Protein AF-A0A7J6UEJ3-F1 (afdb_monomer_lite)

pLDDT: mean 78.88, std 12.16, range [46.59, 93.0]

InterPro domains:
  IPR011701 Major facilitator superfamily [PF07690] (31-144)
  IPR020846 Major facilitator superfamily domain [PS50850] (22-145)
  IPR036259 MFS transporter superfamily [G3DSA:1.20.1250.20] (16-145)
  IPR036259 MFS transporter superfamily [SSF103473] (14-144)

Secondary structure (DSSP, 8-state):
-HHHHHHHHTT----HHHHHHHHHHHHHHHHHHHHHHHHHHHHHHHHHHHHHHHH---HHHHHHHHHHHHHHHHHHHHHHHHHHHHS-HHHHHHHHHHHHHHHHHHHHHHHHHTGGGT-GGGHHHHHHHHHHHHHTHHHHHHHH-

Sequence (145 aa):
MAQQESKAVRNVAVPRHSKRYYQVSAFLWTFLTYVCLHAVRKAFSNATPNMKEYYGYSTTFFGIMNTLFMLFYAIGMFFTGPLGDIYHPGRVFFVMTALCSVTQFVFGGMVTSVTQGGWYYFYYPLWVVNAIFQSGCWPAGILIV

Foldseek 3Di:
DVVVVVVVVVPPPPPPVVVVVVLVVLLVVLVVLVVVLVVLVVVVVVCVVVCCVPQVDDPVVVVLLVVLLVVLLVVLLVVLQCVLVVDPLVVLLVVLSVQLVVLSVVVVVCVVPVSVVVPPVVSRVSSSSSSSSSSNNVNSSVVRD

Organism: Perkinsus olseni (NCBI:txid32597)

Radius of gyration: 21.24 Å; chains: 1; bounding box: 62×25×61 Å

Structure (mmCIF, N/CA/C/O backbone):
data_AF-A0A7J6UEJ3-F1
#
_entry.id   AF-A0A7J6UEJ3-F1
#
loop_
_atom_site.group_PDB
_atom_site.id
_atom_site.type_symbol
_atom_site.label_atom_id
_atom_site.label_alt_id
_atom_site.label_comp_id
_atom_site.label_asym_id
_atom_site.label_entity_id
_atom_site.label_seq_id
_atom_site.pdbx_PDB_ins_code
_atom_site.Cartn_x
_atom_site.Cartn_y
_atom_site.Cartn_z
_atom_site.occupancy
_atom_site.B_iso_or_eq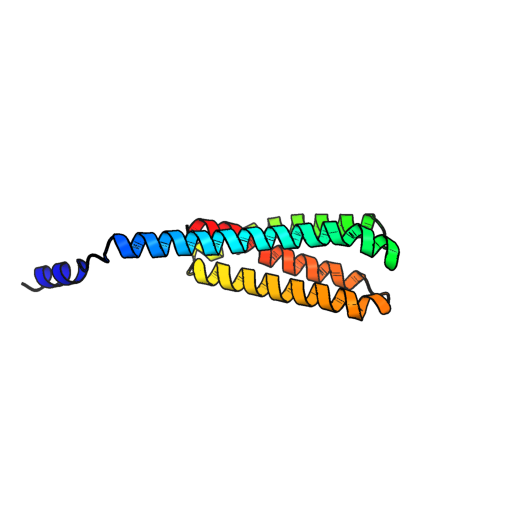uiv
_atom_site.auth_seq_id
_atom_site.auth_comp_id
_atom_site.auth_asym_id
_atom_site.auth_atom_id
_atom_site.pdbx_PDB_model_num
ATOM 1 N N . MET A 1 1 ? -42.564 -3.297 37.203 1.00 51.25 1 MET A N 1
ATOM 2 C CA . MET A 1 1 ? -42.005 -4.669 37.212 1.00 51.25 1 MET A CA 1
ATOM 3 C C . MET A 1 1 ? -41.210 -4.998 35.942 1.00 51.25 1 MET A C 1
ATOM 5 O O . MET A 1 1 ? -40.119 -5.523 36.080 1.00 51.25 1 MET A O 1
ATOM 9 N N . ALA A 1 2 ? -41.622 -4.581 34.735 1.00 54.25 2 ALA A N 1
ATOM 10 C CA . ALA A 1 2 ? -40.879 -4.856 33.486 1.00 54.25 2 ALA A CA 1
ATOM 11 C C . ALA A 1 2 ? -39.509 -4.137 33.313 1.00 54.25 2 ALA A C 1
ATOM 13 O O . ALA A 1 2 ? -38.660 -4.582 32.545 1.00 54.25 2 ALA A O 1
ATOM 14 N N . GLN A 1 3 ? -39.247 -3.034 34.029 1.00 47.34 3 GLN A N 1
ATOM 15 C CA . GLN A 1 3 ? -37.973 -2.291 33.930 1.00 47.34 3 GLN A CA 1
ATOM 16 C C . GLN A 1 3 ? -36.811 -2.901 34.737 1.00 47.34 3 GLN A C 1
ATOM 18 O O . GLN A 1 3 ? -35.655 -2.549 34.494 1.00 47.34 3 GLN A O 1
ATOM 23 N N . GLN A 1 4 ? -37.089 -3.802 35.685 1.00 49.91 4 GLN A N 1
ATOM 24 C CA . GLN A 1 4 ? -36.045 -4.485 36.462 1.00 49.91 4 GLN A CA 1
ATOM 25 C C . GLN A 1 4 ? -35.468 -5.689 35.709 1.00 49.91 4 GLN A C 1
ATOM 27 O O . GLN A 1 4 ? -34.256 -5.897 35.745 1.00 49.91 4 GLN A O 1
ATOM 32 N N . GLU A 1 5 ? -36.286 -6.409 34.940 1.00 50.44 5 GLU A N 1
ATOM 33 C CA . GLU A 1 5 ? -35.833 -7.573 34.165 1.00 50.44 5 GLU A CA 1
ATOM 34 C C . GLU A 1 5 ? -34.950 -7.184 32.967 1.00 50.44 5 GLU A C 1
ATOM 36 O O . GLU A 1 5 ? -33.958 -7.853 32.682 1.00 50.44 5 GLU A O 1
ATOM 41 N N . SER A 1 6 ? -35.202 -6.030 32.335 1.00 48.69 6 SER A N 1
ATOM 42 C CA . SER A 1 6 ? -34.359 -5.517 31.239 1.00 48.69 6 SER A CA 1
ATOM 43 C C . SER A 1 6 ? -32.925 -5.174 31.685 1.00 48.69 6 SER A C 1
ATOM 45 O O . SER A 1 6 ? -31.970 -5.336 30.922 1.00 48.69 6 SER A O 1
ATOM 47 N N . LYS A 1 7 ? -32.734 -4.758 32.947 1.00 46.59 7 LYS A N 1
ATOM 48 C CA . LYS A 1 7 ? -31.396 -4.498 33.512 1.00 46.59 7 LYS A CA 1
ATOM 49 C C . LYS A 1 7 ? -30.662 -5.780 33.915 1.00 46.59 7 LYS A C 1
ATOM 51 O O . LYS A 1 7 ? -29.434 -5.786 33.897 1.00 46.59 7 LYS A O 1
ATOM 56 N N . ALA A 1 8 ? -31.383 -6.854 34.237 1.00 50.06 8 ALA A N 1
ATOM 57 C CA . ALA A 1 8 ? -30.784 -8.134 34.614 1.00 50.06 8 ALA A CA 1
ATOM 58 C C . ALA A 1 8 ? -30.131 -8.841 33.412 1.00 50.06 8 ALA A C 1
ATOM 60 O O . ALA A 1 8 ? -29.027 -9.366 33.532 1.00 50.06 8 ALA A O 1
ATOM 61 N N . VAL A 1 9 ? -30.738 -8.757 32.223 1.00 53.28 9 VAL A N 1
ATOM 62 C CA . VAL A 1 9 ? -30.187 -9.349 30.985 1.00 53.28 9 VAL A CA 1
ATOM 63 C C . VAL A 1 9 ? -28.966 -8.575 30.458 1.00 53.28 9 VAL A C 1
ATOM 65 O O . VAL A 1 9 ? -28.102 -9.133 29.786 1.00 53.28 9 VAL A O 1
ATOM 68 N N . ARG A 1 10 ? -28.829 -7.289 30.813 1.00 52.62 10 ARG A N 1
ATOM 69 C CA . ARG A 1 10 ? -27.718 -6.420 30.376 1.00 52.62 10 ARG A CA 1
ATOM 70 C C . ARG A 1 10 ? -26.408 -6.627 31.147 1.00 52.62 10 ARG A C 1
ATOM 72 O O . ARG A 1 10 ? -25.402 -6.016 30.800 1.00 52.62 10 ARG A O 1
ATOM 79 N N . ASN A 1 11 ? -26.414 -7.469 32.178 1.00 49.81 11 ASN A N 1
ATOM 80 C CA . ASN A 1 11 ? -25.264 -7.741 33.040 1.00 49.81 11 ASN A CA 1
ATOM 81 C C . ASN A 1 11 ? -24.744 -9.174 32.885 1.00 49.81 11 ASN A C 1
ATOM 83 O O . ASN A 1 11 ? -24.238 -9.762 33.840 1.00 49.81 11 ASN A O 1
ATOM 87 N N . VAL A 1 12 ? -24.794 -9.738 31.674 1.00 59.91 12 VAL A N 1
ATOM 88 C CA . VAL A 1 12 ? -23.897 -10.854 31.350 1.00 59.91 12 VAL A CA 1
ATOM 89 C C . VAL A 1 12 ? -22.486 -10.271 31.275 1.00 59.91 12 VAL A C 1
ATOM 91 O O . VAL A 1 12 ? -22.015 -9.826 30.228 1.00 59.91 12 VAL A O 1
ATOM 94 N N . ALA A 1 13 ? -21.834 -10.177 32.432 1.00 57.62 13 ALA A N 1
ATOM 95 C CA . ALA A 1 13 ? -20.451 -9.763 32.551 1.00 57.62 13 ALA A CA 1
ATOM 96 C C . ALA A 1 13 ? -19.590 -10.769 31.780 1.00 57.62 13 ALA A C 1
ATOM 98 O O . ALA A 1 13 ? -19.232 -11.824 32.296 1.00 57.62 13 ALA A O 1
ATOM 99 N N . VAL A 1 14 ? -19.282 -10.455 30.518 1.00 58.25 14 VAL A N 1
ATOM 100 C CA . VAL A 1 14 ? -18.345 -11.241 29.710 1.00 58.25 14 VAL A CA 1
ATOM 101 C C . VAL A 1 14 ? -17.046 -11.349 30.518 1.00 58.25 14 VAL A C 1
ATOM 103 O O . VAL A 1 14 ? -16.479 -10.300 30.858 1.00 58.25 14 VAL A O 1
ATOM 106 N N . PRO A 1 15 ? -16.590 -12.566 30.871 1.00 51.12 15 PRO A N 1
ATOM 107 C CA . PRO A 1 15 ? -15.518 -12.757 31.836 1.00 51.12 15 PRO A CA 1
ATOM 108 C C . PRO A 1 15 ? -14.282 -11.951 31.431 1.00 51.12 15 PRO A C 1
ATOM 110 O O . PRO A 1 15 ? -13.785 -12.053 30.309 1.00 51.12 15 PRO A O 1
ATOM 113 N N . ARG A 1 16 ? -13.778 -11.126 32.354 1.00 54.16 16 ARG A N 1
ATOM 114 C CA . ARG A 1 16 ? -12.667 -10.181 32.132 1.00 54.16 16 ARG A CA 1
ATOM 115 C C . ARG A 1 16 ? -11.398 -10.857 31.580 1.00 54.16 16 ARG A C 1
ATOM 117 O O . ARG A 1 16 ? -10.644 -10.222 30.850 1.00 54.16 16 ARG A O 1
ATOM 124 N N . HIS A 1 17 ? -11.199 -12.147 31.868 1.00 49.53 17 HIS A N 1
ATOM 125 C CA . HIS A 1 17 ? -10.093 -12.958 31.343 1.00 49.53 17 HIS A CA 1
ATOM 126 C C . HIS A 1 17 ? -10.226 -13.295 29.845 1.00 49.53 17 HIS A C 1
ATOM 128 O O . HIS A 1 17 ? -9.228 -13.294 29.129 1.00 49.53 17 HIS A O 1
ATOM 134 N N . SER A 1 18 ? -11.453 -13.513 29.360 1.00 60.47 18 SER A N 1
ATOM 135 C CA . SER A 1 18 ? -11.753 -13.734 27.937 1.00 60.47 18 SER A CA 1
ATOM 136 C C . SER A 1 18 ? -11.467 -12.467 27.123 1.00 60.47 18 SER A C 1
ATOM 138 O O . SER A 1 18 ? -10.801 -12.527 26.092 1.00 60.47 18 SER A O 1
ATOM 140 N N . LYS A 1 19 ? -11.830 -11.288 27.650 1.00 71.06 19 LYS A N 1
ATOM 141 C CA . LYS A 1 19 ? -11.577 -9.999 26.981 1.00 71.06 19 LYS A CA 1
ATOM 142 C C . LYS A 1 19 ? -10.091 -9.733 26.713 1.00 71.06 19 LYS A C 1
ATOM 144 O O . LYS A 1 19 ? -9.764 -9.250 25.636 1.00 71.06 19 LYS A O 1
ATOM 149 N N . ARG A 1 20 ? -9.192 -10.089 27.643 1.00 77.38 20 ARG A N 1
ATOM 150 C CA . ARG A 1 20 ? -7.738 -9.898 27.466 1.00 77.38 20 ARG A CA 1
ATOM 151 C C . ARG A 1 20 ? -7.172 -10.777 26.350 1.00 77.38 20 ARG A C 1
ATOM 153 O O . ARG A 1 20 ? -6.344 -10.304 25.582 1.00 77.38 20 ARG A O 1
ATOM 160 N N . TYR A 1 21 ? -7.631 -12.025 26.240 1.00 80.94 21 TYR A N 1
ATOM 161 C CA . TYR A 1 21 ? -7.235 -12.916 25.146 1.00 80.94 21 TYR A CA 1
ATOM 162 C C . TYR A 1 21 ? -7.655 -12.347 23.786 1.00 80.94 21 TYR A C 1
ATOM 164 O O . TYR A 1 21 ? -6.828 -12.254 22.884 1.00 80.94 21 TYR A O 1
ATOM 172 N N . TYR A 1 22 ? -8.906 -11.889 23.660 1.00 81.69 22 TYR A N 1
ATOM 173 C CA . TYR A 1 22 ? -9.398 -11.281 22.420 1.00 81.69 22 TYR A CA 1
ATOM 174 C C . TYR A 1 22 ? -8.676 -9.973 22.072 1.00 81.69 22 TYR A C 1
ATOM 176 O O . TYR A 1 22 ? -8.340 -9.773 20.912 1.00 81.69 22 TYR A O 1
ATOM 184 N N . GLN A 1 23 ? -8.375 -9.117 23.053 1.00 82.31 23 GLN A N 1
ATOM 185 C CA . GLN A 1 23 ? -7.610 -7.880 22.839 1.00 82.31 23 GLN A CA 1
ATOM 186 C C . GLN A 1 23 ? -6.175 -8.156 22.377 1.00 82.31 23 GLN A C 1
ATOM 188 O O . GLN A 1 23 ? -5.713 -7.565 21.406 1.00 82.31 23 GLN A O 1
ATOM 193 N N . VAL A 1 24 ? -5.477 -9.092 23.030 1.00 85.69 24 VAL A N 1
ATOM 194 C CA . VAL A 1 24 ? -4.113 -9.482 22.638 1.00 85.69 24 VAL A CA 1
ATOM 195 C C . VAL A 1 24 ? -4.117 -10.156 21.268 1.00 85.69 24 VAL A C 1
ATOM 197 O O . VAL A 1 24 ? -3.261 -9.860 20.443 1.00 85.69 24 VAL A O 1
ATOM 200 N N . SER A 1 25 ? -5.089 -11.026 20.992 1.00 84.25 25 SER A N 1
ATOM 201 C CA . SER A 1 25 ? -5.221 -11.661 19.681 1.00 84.25 25 SER A CA 1
ATOM 202 C C . SER A 1 25 ? -5.507 -10.635 18.581 1.00 84.25 25 SER A C 1
ATOM 204 O O . SER A 1 25 ? -4.838 -10.671 17.552 1.00 84.25 25 SER A O 1
ATOM 206 N N . ALA A 1 26 ? -6.431 -9.693 18.800 1.00 83.56 26 ALA A N 1
ATOM 207 C CA . ALA A 1 26 ? -6.732 -8.623 17.850 1.00 83.56 26 ALA A CA 1
ATOM 208 C C . ALA A 1 26 ? -5.498 -7.754 17.571 1.00 83.56 26 ALA A C 1
ATOM 210 O O . ALA A 1 26 ? -5.184 -7.513 16.408 1.00 83.56 26 ALA A O 1
ATOM 211 N N . PHE A 1 27 ? -4.753 -7.377 18.615 1.00 86.81 27 PHE A N 1
ATOM 212 C CA . PHE A 1 27 ? -3.490 -6.653 18.481 1.00 86.81 27 PHE A CA 1
ATOM 213 C C . PHE A 1 27 ? -2.450 -7.433 17.669 1.00 86.81 27 PHE A C 1
ATOM 215 O O . PHE A 1 27 ? -1.840 -6.882 16.760 1.00 86.81 27 PHE A O 1
ATOM 222 N N . LEU A 1 28 ? -2.245 -8.721 17.964 1.00 89.06 28 LEU A N 1
ATOM 223 C CA . LEU A 1 28 ? -1.283 -9.546 17.230 1.00 89.06 28 LEU A CA 1
ATOM 224 C C . LEU A 1 28 ? -1.660 -9.672 15.750 1.00 89.06 28 LEU A C 1
ATOM 226 O O . LEU A 1 28 ? -0.785 -9.575 14.892 1.00 89.06 28 LEU A O 1
ATOM 230 N N . TRP A 1 29 ? -2.949 -9.843 15.444 1.00 84.44 29 TRP A N 1
ATOM 231 C CA . TRP A 1 29 ? -3.434 -9.937 14.068 1.00 84.44 29 TRP A CA 1
ATOM 232 C C . TRP A 1 29 ? -3.274 -8.630 13.290 1.00 84.44 29 TRP A C 1
ATOM 234 O O . TRP A 1 29 ? -2.795 -8.658 12.151 1.00 84.44 29 TRP A O 1
ATOM 244 N N . THR A 1 30 ? -3.631 -7.486 13.880 1.00 87.38 30 THR A N 1
ATOM 245 C CA . THR A 1 30 ? -3.461 -6.180 13.225 1.00 87.38 30 THR A CA 1
ATOM 246 C C . THR A 1 30 ? -1.984 -5.821 13.083 1.00 87.38 30 THR A C 1
ATOM 248 O O . THR A 1 30 ? -1.566 -5.398 12.005 1.00 87.38 30 THR A O 1
ATOM 251 N N . PHE A 1 31 ? -1.170 -6.073 14.113 1.00 88.06 31 PHE A N 1
ATOM 252 C CA . PHE A 1 31 ? 0.272 -5.833 14.096 1.00 88.06 31 PHE A CA 1
ATOM 253 C C . PHE A 1 31 ? 0.985 -6.670 13.033 1.00 88.06 31 PHE A C 1
ATOM 255 O O . PHE A 1 31 ? 1.709 -6.120 12.204 1.00 88.06 31 PHE A O 1
ATOM 262 N N . LEU A 1 32 ? 0.758 -7.988 13.010 1.00 89.81 32 LEU A N 1
ATOM 263 C CA . LEU A 1 32 ? 1.396 -8.883 12.044 1.00 89.81 32 LEU A CA 1
ATOM 264 C C . LEU A 1 32 ? 1.029 -8.496 10.608 1.00 89.81 32 LEU A C 1
ATOM 266 O O . LEU A 1 32 ? 1.904 -8.386 9.751 1.00 89.81 32 LEU A O 1
ATOM 270 N N . THR A 1 33 ? -0.250 -8.213 10.358 1.00 86.81 33 THR A N 1
ATOM 271 C CA . THR A 1 33 ? -0.719 -7.762 9.042 1.00 86.81 33 THR A CA 1
ATOM 272 C C . THR A 1 33 ? -0.055 -6.446 8.631 1.00 86.81 33 THR A C 1
ATOM 274 O O . THR A 1 33 ? 0.380 -6.297 7.488 1.00 86.81 33 THR A O 1
ATOM 277 N N . TYR A 1 34 ? 0.085 -5.503 9.565 1.00 85.56 34 TYR A N 1
ATOM 278 C CA . TYR A 1 34 ? 0.754 -4.231 9.311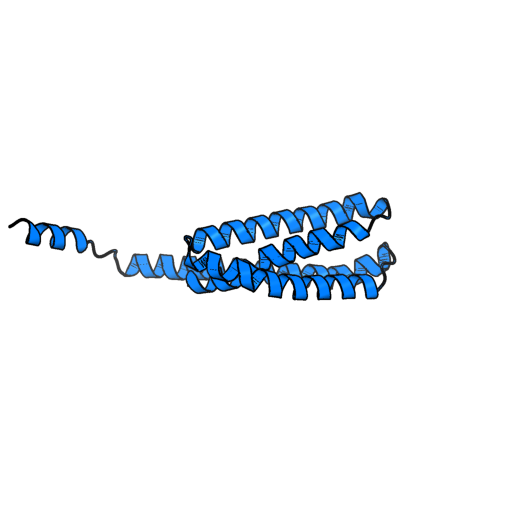 1.00 85.56 34 TYR A CA 1
ATOM 279 C C . TYR A 1 34 ? 2.243 -4.414 8.980 1.00 85.56 34 TYR A C 1
ATOM 281 O O . TYR A 1 34 ? 2.744 -3.810 8.030 1.00 85.56 34 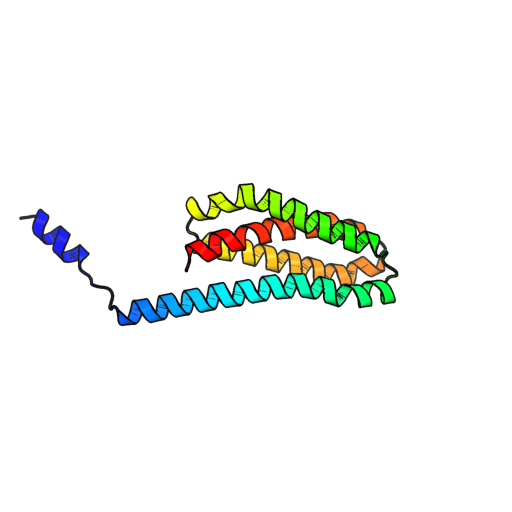TYR A O 1
ATOM 289 N N . VAL A 1 35 ? 2.946 -5.299 9.695 1.00 88.50 35 VAL A N 1
ATOM 290 C CA . VAL A 1 35 ? 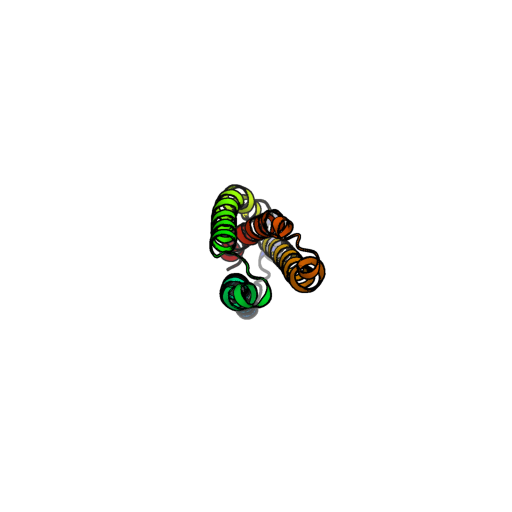4.337 -5.669 9.382 1.00 88.50 35 VAL A CA 1
ATOM 291 C C . VAL A 1 35 ? 4.439 -6.265 7.976 1.00 88.50 35 VAL A C 1
ATOM 293 O O . VAL A 1 35 ? 5.312 -5.859 7.209 1.00 88.50 35 VAL A O 1
ATOM 296 N N . CYS A 1 36 ? 3.529 -7.165 7.597 1.00 86.44 36 CYS A N 1
ATOM 297 C CA . CYS A 1 36 ? 3.498 -7.745 6.254 1.00 86.44 36 CYS A CA 1
ATOM 298 C C . CYS A 1 36 ? 3.279 -6.685 5.162 1.00 86.44 36 CYS A C 1
ATOM 300 O O . CYS A 1 36 ? 3.974 -6.710 4.148 1.00 86.44 36 CYS A O 1
ATOM 302 N N . LEU A 1 37 ? 2.380 -5.718 5.372 1.00 85.44 37 LEU A N 1
ATOM 303 C CA . LEU A 1 37 ? 2.156 -4.613 4.428 1.00 85.44 37 LEU A CA 1
ATOM 304 C C . LEU A 1 37 ? 3.430 -3.781 4.201 1.00 85.44 37 LEU A C 1
ATOM 306 O O . LEU A 1 37 ? 3.773 -3.445 3.065 1.00 85.44 37 LEU A O 1
ATOM 310 N N . HIS A 1 38 ? 4.183 -3.490 5.266 1.00 84.38 38 HIS A N 1
ATOM 311 C CA . HIS A 1 38 ? 5.473 -2.798 5.147 1.00 84.38 38 HIS A CA 1
ATOM 312 C C . HIS A 1 38 ? 6.549 -3.662 4.490 1.00 84.38 38 HIS A C 1
ATOM 314 O O . HIS A 1 38 ? 7.328 -3.155 3.678 1.00 84.38 38 HIS A O 1
ATOM 320 N N . ALA A 1 39 ? 6.572 -4.964 4.783 1.00 86.44 39 ALA A N 1
ATOM 321 C CA . ALA A 1 39 ? 7.476 -5.908 4.136 1.00 86.44 39 ALA A CA 1
ATOM 322 C C . ALA A 1 39 ? 7.250 -5.943 2.618 1.00 86.44 39 ALA A C 1
ATOM 324 O O . ALA A 1 39 ? 8.218 -5.902 1.865 1.00 86.44 39 ALA A O 1
ATOM 325 N N . VAL A 1 40 ? 5.995 -5.913 2.159 1.00 83.06 40 VAL A N 1
ATOM 326 C CA . VAL A 1 40 ? 5.646 -5.854 0.731 1.00 83.06 40 VAL A CA 1
ATOM 327 C C . VAL A 1 40 ? 6.185 -4.583 0.062 1.00 83.06 40 VAL A C 1
ATOM 329 O O . VAL A 1 40 ? 6.815 -4.671 -0.993 1.00 83.06 40 VAL A O 1
ATOM 332 N N . ARG A 1 41 ? 6.038 -3.403 0.686 1.00 78.56 41 ARG A N 1
ATOM 333 C CA . ARG A 1 41 ? 6.631 -2.162 0.140 1.00 78.56 41 ARG A CA 1
ATOM 334 C C . ARG A 1 41 ? 8.148 -2.250 0.016 1.00 78.56 41 ARG A C 1
ATOM 336 O O . ARG A 1 41 ? 8.721 -1.794 -0.972 1.00 78.56 41 ARG A O 1
ATOM 343 N N . LYS A 1 42 ? 8.810 -2.831 1.019 1.00 83.00 42 LYS A N 1
ATOM 344 C CA . LYS A 1 42 ? 10.268 -3.010 1.015 1.00 83.00 42 LYS A CA 1
ATOM 345 C C . LYS A 1 42 ? 10.718 -4.082 0.025 1.00 83.00 42 LYS A C 1
ATOM 347 O O . LYS A 1 42 ? 11.766 -3.914 -0.591 1.00 83.00 42 LYS A O 1
ATOM 352 N N . ALA A 1 43 ? 9.921 -5.125 -0.196 1.00 82.62 43 ALA A N 1
ATOM 353 C CA . ALA A 1 43 ? 10.213 -6.175 -1.166 1.00 82.62 43 ALA A CA 1
ATOM 354 C C . ALA A 1 43 ? 10.375 -5.611 -2.587 1.00 82.62 43 ALA A C 1
ATOM 356 O O . ALA A 1 43 ? 11.304 -6.000 -3.289 1.00 82.62 43 ALA A O 1
ATOM 357 N N . PHE A 1 44 ? 9.560 -4.627 -2.984 1.00 78.56 44 PHE A N 1
ATOM 358 C CA . PHE A 1 44 ? 9.725 -3.933 -4.268 1.00 78.56 44 PHE A CA 1
ATOM 359 C C . PHE A 1 44 ? 11.064 -3.183 -4.371 1.00 78.56 44 PHE A C 1
ATOM 361 O O . PHE A 1 44 ? 11.768 -3.279 -5.379 1.00 78.56 44 PHE A O 1
ATOM 368 N N . SER A 1 45 ? 11.462 -2.484 -3.302 1.00 82.00 45 SER A N 1
ATOM 369 C CA . SER A 1 45 ? 12.775 -1.825 -3.242 1.00 82.00 45 SER A CA 1
ATOM 370 C C . SER A 1 45 ? 13.926 -2.837 -3.309 1.00 82.00 45 SER A C 1
ATOM 372 O O . SER A 1 45 ? 14.907 -2.594 -4.005 1.00 82.00 45 SER A O 1
ATOM 374 N N . ASN A 1 46 ? 13.785 -4.000 -2.670 1.00 84.06 46 ASN A N 1
ATOM 375 C CA . ASN A 1 46 ? 14.780 -5.076 -2.720 1.00 84.06 46 ASN A CA 1
ATOM 376 C C . ASN A 1 46 ? 14.849 -5.762 -4.095 1.00 84.06 46 ASN A C 1
ATOM 378 O O . ASN A 1 46 ? 15.913 -6.212 -4.512 1.00 84.06 46 ASN A O 1
ATOM 382 N N . ALA A 1 47 ? 13.732 -5.831 -4.821 1.00 81.06 47 ALA A N 1
ATOM 383 C CA . ALA A 1 47 ? 13.675 -6.401 -6.165 1.00 81.06 47 ALA A CA 1
ATOM 384 C C . ALA A 1 47 ? 14.180 -5.431 -7.251 1.00 81.06 47 ALA A C 1
ATOM 386 O O . ALA A 1 47 ? 14.542 -5.864 -8.342 1.00 81.06 47 ALA A O 1
ATOM 387 N N . THR A 1 48 ? 14.248 -4.129 -6.956 1.00 80.75 48 THR A N 1
ATOM 388 C CA . THR A 1 48 ? 14.722 -3.082 -7.877 1.00 80.75 48 THR A CA 1
ATOM 389 C C . THR A 1 48 ? 16.102 -3.357 -8.503 1.00 80.75 48 THR A C 1
ATOM 391 O O . THR A 1 48 ? 16.194 -3.245 -9.724 1.00 80.75 48 THR A O 1
ATOM 394 N N . PRO A 1 49 ? 17.176 -3.711 -7.759 1.00 82.94 49 PRO A N 1
ATOM 395 C CA . PRO A 1 49 ? 18.478 -4.024 -8.363 1.00 82.94 49 PRO A CA 1
ATOM 396 C C . PRO A 1 49 ? 18.406 -5.196 -9.349 1.00 82.94 49 PRO A C 1
ATOM 398 O O . PRO A 1 49 ? 18.873 -5.060 -10.474 1.00 82.94 49 PRO A O 1
ATOM 401 N N . ASN A 1 50 ? 17.727 -6.287 -8.980 1.00 82.69 50 ASN A N 1
ATOM 402 C CA . ASN A 1 50 ? 17.538 -7.440 -9.864 1.00 82.69 50 ASN A CA 1
ATOM 403 C C . ASN A 1 50 ? 16.773 -7.043 -11.139 1.00 82.69 50 ASN A C 1
ATOM 405 O O . ASN A 1 50 ? 17.172 -7.382 -12.246 1.00 82.69 50 ASN A O 1
ATOM 409 N N . MET A 1 51 ? 15.701 -6.256 -11.015 1.00 78.62 51 MET A N 1
ATOM 410 C CA . MET A 1 51 ? 14.935 -5.804 -12.181 1.00 78.62 51 MET A CA 1
ATOM 411 C C . MET A 1 51 ? 15.740 -4.884 -13.114 1.00 78.62 51 MET A C 1
ATOM 413 O O . MET A 1 51 ? 15.514 -4.898 -14.321 1.00 78.62 51 MET A O 1
ATOM 417 N N . LYS A 1 52 ? 16.687 -4.100 -12.585 1.00 81.00 52 LYS A N 1
ATOM 418 C CA . LYS A 1 52 ? 17.606 -3.294 -13.407 1.00 81.00 52 LYS A CA 1
ATOM 419 C C . LYS A 1 52 ? 18.586 -4.165 -14.184 1.00 81.00 52 LYS A C 1
ATOM 421 O O . LYS A 1 52 ? 18.816 -3.897 -15.355 1.00 81.00 52 LYS A O 1
ATOM 426 N N . GLU A 1 53 ? 19.145 -5.180 -13.535 1.00 80.81 53 GLU A N 1
ATOM 427 C CA . GLU A 1 53 ? 20.154 -6.063 -14.123 1.00 80.81 53 GLU A CA 1
ATOM 428 C C . GLU A 1 53 ? 19.564 -6.974 -15.207 1.00 80.81 53 GLU A C 1
ATOM 430 O O . GLU A 1 53 ? 20.085 -7.021 -16.317 1.00 80.81 53 GLU A O 1
ATOM 435 N N . TYR A 1 54 ? 18.439 -7.638 -14.923 1.00 77.94 54 TYR A N 1
ATOM 436 C CA . TYR A 1 54 ? 17.835 -8.598 -15.853 1.00 77.94 54 TYR A CA 1
ATOM 437 C C . TYR A 1 54 ? 17.021 -7.947 -16.979 1.00 77.94 54 TYR A C 1
ATOM 439 O O . TYR A 1 54 ? 16.965 -8.493 -18.079 1.00 77.94 54 TYR A O 1
ATOM 447 N N . TYR A 1 55 ? 16.378 -6.800 -16.724 1.00 74.56 55 TYR A N 1
ATOM 448 C CA . TYR A 1 55 ? 15.442 -6.178 -17.675 1.00 74.56 55 TYR A CA 1
ATOM 449 C C . TYR A 1 55 ? 15.867 -4.789 -18.163 1.00 74.56 55 TYR A C 1
ATOM 451 O O . TYR A 1 55 ? 15.164 -4.184 -18.969 1.00 74.56 55 TYR A O 1
ATOM 459 N N . GLY A 1 56 ? 16.994 -4.253 -17.684 1.00 75.44 56 GLY A N 1
ATOM 460 C CA . GLY A 1 56 ? 17.505 -2.952 -18.124 1.00 75.44 56 GLY A CA 1
ATOM 461 C C . GLY A 1 56 ? 16.610 -1.763 -17.754 1.00 75.44 56 GLY A C 1
ATOM 462 O O . GLY A 1 56 ? 16.699 -0.707 -18.379 1.00 75.44 56 GLY A O 1
ATOM 463 N N . TYR A 1 57 ? 15.719 -1.906 -16.766 1.00 78.31 57 TYR A N 1
ATOM 464 C CA . TYR A 1 57 ? 14.793 -0.837 -16.387 1.00 78.31 57 TYR A CA 1
ATOM 465 C C . TYR A 1 57 ? 15.517 0.407 -15.859 1.00 78.31 57 TYR A C 1
ATOM 467 O O . TYR A 1 57 ? 16.391 0.332 -14.994 1.00 78.31 57 TYR A O 1
ATOM 475 N N . SER A 1 58 ? 15.102 1.582 -16.337 1.00 81.12 58 SER A N 1
ATOM 476 C CA . SER A 1 58 ? 15.667 2.860 -15.897 1.00 81.12 58 SER A CA 1
ATOM 477 C C . SER A 1 58 ? 15.353 3.150 -14.426 1.00 81.12 58 SER A C 1
ATOM 479 O O . SER A 1 58 ? 14.277 2.838 -13.914 1.00 81.12 58 SER A O 1
ATOM 481 N N . THR A 1 59 ? 16.269 3.832 -13.739 1.00 83.19 59 THR A N 1
ATOM 482 C CA . THR A 1 59 ? 16.048 4.339 -12.377 1.00 83.19 59 THR A CA 1
ATOM 483 C C . THR A 1 59 ? 14.842 5.282 -12.298 1.00 83.19 59 THR A C 1
ATOM 485 O O . THR A 1 59 ? 14.145 5.293 -11.283 1.00 83.19 59 THR A O 1
ATOM 488 N N . THR A 1 60 ? 14.547 6.005 -13.383 1.00 84.50 60 THR A N 1
ATOM 489 C CA . THR A 1 60 ? 13.399 6.913 -13.496 1.00 84.50 60 THR A CA 1
ATOM 490 C C . THR A 1 60 ? 12.066 6.174 -13.402 1.00 84.50 60 THR A C 1
ATOM 492 O O . THR A 1 60 ? 11.148 6.678 -12.763 1.00 84.50 60 THR A O 1
ATOM 495 N N . PHE A 1 61 ? 11.960 4.964 -13.966 1.00 83.62 61 PHE A N 1
ATOM 496 C CA . PHE A 1 61 ? 10.744 4.145 -13.897 1.00 83.62 61 PHE A CA 1
ATOM 497 C C . PHE A 1 61 ? 10.373 3.838 -12.439 1.00 83.62 61 PHE A C 1
ATOM 499 O O . PHE A 1 61 ? 9.265 4.139 -11.994 1.00 83.62 61 PHE A O 1
ATOM 506 N N . PHE A 1 62 ? 11.335 3.339 -11.658 1.00 84.12 62 PHE A N 1
ATOM 507 C CA . PHE A 1 62 ? 11.132 3.055 -10.235 1.00 84.12 62 PHE A CA 1
ATOM 508 C C . PHE A 1 62 ? 10.820 4.321 -9.426 1.00 84.12 62 PHE A C 1
ATOM 510 O O . PHE A 1 62 ? 9.999 4.281 -8.510 1.00 84.12 62 PHE A O 1
ATOM 517 N N . GLY A 1 63 ? 11.440 5.451 -9.785 1.00 86.81 63 GLY A N 1
ATOM 518 C CA . GLY A 1 63 ? 11.147 6.752 -9.185 1.00 86.81 63 GLY A CA 1
ATOM 519 C C . GLY A 1 63 ? 9.695 7.181 -9.408 1.00 86.81 63 GLY A C 1
ATOM 520 O O . GLY A 1 63 ? 9.003 7.516 -8.449 1.00 86.81 63 GLY A O 1
ATOM 521 N N . ILE A 1 64 ? 9.205 7.096 -10.650 1.00 88.94 64 ILE A N 1
ATOM 522 C CA . ILE A 1 64 ? 7.810 7.412 -10.991 1.00 88.94 64 ILE A CA 1
ATOM 523 C C . ILE A 1 64 ? 6.852 6.480 -10.243 1.00 88.94 64 ILE A C 1
ATOM 525 O O . ILE A 1 64 ? 5.879 6.958 -9.665 1.00 88.94 64 ILE A O 1
ATOM 529 N N . MET A 1 65 ? 7.138 5.174 -10.186 1.00 87.75 65 MET A N 1
ATOM 530 C CA . MET A 1 65 ? 6.310 4.219 -9.440 1.00 87.75 65 MET A CA 1
ATOM 531 C C . MET A 1 65 ? 6.193 4.571 -7.952 1.00 87.75 65 MET A C 1
ATOM 533 O O . MET A 1 65 ? 5.089 4.567 -7.409 1.00 87.75 65 MET A O 1
ATOM 537 N N . ASN A 1 66 ? 7.302 4.918 -7.294 1.00 88.06 66 ASN A N 1
ATOM 538 C CA . ASN A 1 66 ? 7.283 5.322 -5.886 1.00 88.06 66 ASN A CA 1
ATOM 539 C C . ASN A 1 66 ? 6.515 6.629 -5.663 1.00 88.06 66 ASN A C 1
ATOM 541 O O . ASN A 1 66 ? 5.751 6.734 -4.703 1.00 88.06 66 ASN A O 1
ATOM 545 N N . THR A 1 67 ? 6.687 7.616 -6.542 1.00 90.06 67 THR A N 1
ATOM 546 C CA . THR A 1 67 ? 5.954 8.885 -6.449 1.00 90.06 67 THR A CA 1
ATOM 547 C C . THR A 1 67 ? 4.458 8.675 -6.649 1.00 90.06 67 THR A C 1
ATOM 549 O O . THR A 1 67 ? 3.664 9.186 -5.862 1.00 90.06 67 THR A O 1
ATOM 552 N N . LEU A 1 68 ? 4.062 7.878 -7.648 1.00 90.88 68 LEU A N 1
ATOM 553 C CA . LEU A 1 68 ? 2.664 7.509 -7.873 1.00 90.88 68 LEU A CA 1
ATOM 554 C C . LEU A 1 68 ? 2.084 6.788 -6.658 1.00 90.88 68 LEU A C 1
ATOM 556 O O . LEU A 1 68 ? 0.985 7.123 -6.225 1.00 90.88 68 LEU A O 1
ATOM 560 N N . PHE A 1 69 ? 2.835 5.854 -6.071 1.00 89.12 69 PHE A N 1
ATOM 561 C CA . PHE A 1 69 ? 2.410 5.168 -4.858 1.00 89.12 69 PHE A CA 1
ATOM 562 C C . PHE A 1 69 ? 2.117 6.164 -3.735 1.00 89.12 69 PHE A C 1
ATOM 564 O O . PHE A 1 69 ? 1.027 6.148 -3.181 1.00 89.12 69 PHE A O 1
ATOM 571 N N . MET A 1 70 ? 3.050 7.066 -3.421 1.00 90.38 70 MET A N 1
ATOM 572 C CA . MET A 1 70 ? 2.870 8.031 -2.330 1.00 90.38 70 MET A CA 1
ATOM 573 C C . MET A 1 70 ? 1.734 9.023 -2.603 1.00 90.38 70 MET A C 1
ATOM 575 O O . MET A 1 70 ? 0.952 9.320 -1.701 1.00 90.38 70 MET A O 1
ATOM 579 N N . LEU A 1 71 ? 1.605 9.497 -3.846 1.00 93.00 71 LEU A N 1
ATOM 580 C CA . LEU A 1 71 ? 0.551 10.423 -4.255 1.00 93.00 71 LEU A CA 1
ATOM 581 C C . LEU A 1 71 ? -0.838 9.791 -4.107 1.00 93.00 71 LEU A C 1
ATOM 583 O O . LEU A 1 71 ? -1.711 10.347 -3.443 1.00 93.00 71 LEU A O 1
ATOM 587 N N . PHE A 1 72 ? -1.041 8.610 -4.690 1.00 92.19 72 PHE A N 1
ATOM 588 C CA . PHE A 1 72 ? -2.333 7.930 -4.640 1.00 92.19 72 PHE A CA 1
ATOM 589 C C . PHE A 1 72 ? -2.621 7.299 -3.282 1.00 92.19 72 PHE A C 1
ATOM 591 O O . PHE A 1 72 ? -3.784 7.174 -2.917 1.00 92.19 72 PHE A O 1
ATOM 598 N N . TYR A 1 73 ? -1.597 6.980 -2.493 1.00 89.50 73 TYR A N 1
ATOM 599 C CA . TYR A 1 73 ? -1.765 6.618 -1.089 1.00 89.50 73 TYR A CA 1
ATOM 600 C C . TYR A 1 73 ? -2.315 7.797 -0.269 1.00 89.50 73 TYR A C 1
ATOM 602 O O . TYR A 1 73 ? -3.225 7.612 0.539 1.00 89.50 73 TYR A O 1
ATOM 610 N N . ALA A 1 74 ? -1.815 9.018 -0.497 1.00 89.38 74 ALA A N 1
ATOM 611 C CA . ALA A 1 74 ? -2.311 10.220 0.177 1.00 89.38 74 ALA A CA 1
ATOM 612 C C . ALA A 1 74 ? -3.756 10.555 -0.227 1.00 89.38 74 ALA A C 1
ATOM 614 O O . ALA A 1 74 ? -4.597 10.805 0.636 1.00 89.38 74 ALA A O 1
ATOM 615 N N . ILE A 1 75 ? -4.059 10.498 -1.528 1.00 91.44 75 ILE A N 1
ATOM 616 C CA . ILE A 1 75 ? -5.423 10.693 -2.043 1.00 91.44 75 ILE A CA 1
ATOM 617 C C . ILE A 1 75 ? -6.349 9.588 -1.524 1.00 91.44 75 ILE A C 1
ATOM 619 O O . ILE A 1 75 ? -7.453 9.864 -1.065 1.00 91.44 75 ILE A O 1
ATOM 623 N N . GLY A 1 76 ? -5.886 8.338 -1.551 1.00 87.06 76 GLY A N 1
ATOM 624 C CA . GLY A 1 76 ? -6.619 7.184 -1.051 1.00 87.06 76 GLY A CA 1
ATOM 625 C C . GLY A 1 76 ? -7.012 7.365 0.409 1.00 87.06 76 GLY A C 1
ATOM 626 O O . GLY A 1 76 ? -8.179 7.184 0.731 1.00 87.06 76 GLY A O 1
ATOM 627 N N . MET A 1 77 ? -6.097 7.828 1.271 1.00 86.06 77 MET A N 1
ATOM 628 C CA . MET A 1 77 ? -6.381 8.067 2.693 1.00 86.06 77 MET A CA 1
ATOM 629 C C . MET A 1 77 ? -7.562 9.019 2.928 1.00 86.06 77 MET A C 1
ATOM 631 O O . MET A 1 77 ? -8.330 8.783 3.859 1.00 86.06 77 MET A O 1
ATOM 635 N N . PHE A 1 78 ? -7.755 10.037 2.082 1.00 87.12 78 PHE A N 1
ATOM 636 C CA . PHE A 1 78 ? -8.897 10.955 2.189 1.00 87.12 78 PHE A CA 1
ATOM 637 C C . PHE A 1 78 ? -10.247 10.241 2.035 1.00 87.12 78 PHE A C 1
ATOM 639 O O . PHE A 1 78 ? -11.197 10.559 2.745 1.00 87.12 78 PHE A O 1
ATOM 646 N N . PHE A 1 79 ? -10.331 9.259 1.134 1.00 85.69 79 PHE A N 1
ATOM 647 C CA . PHE A 1 79 ? -11.566 8.513 0.872 1.00 85.69 79 PHE A CA 1
ATOM 648 C C . PHE A 1 79 ? -11.688 7.258 1.735 1.00 85.69 79 PHE A C 1
ATOM 650 O O . PHE A 1 79 ? -12.772 6.925 2.210 1.00 85.69 79 PHE A O 1
ATOM 657 N N . THR A 1 80 ? -10.580 6.547 1.949 1.00 84.19 80 THR A N 1
ATOM 658 C CA . THR A 1 80 ? -10.563 5.290 2.698 1.00 84.19 80 THR A CA 1
ATOM 659 C C . THR A 1 80 ? -10.563 5.489 4.208 1.00 84.19 80 THR A C 1
ATOM 661 O O . THR A 1 80 ? -10.850 4.540 4.928 1.00 84.19 80 THR A O 1
ATOM 664 N N . GLY A 1 81 ? -10.257 6.695 4.696 1.00 81.44 81 GLY A N 1
ATOM 665 C CA . GLY A 1 81 ? -10.313 7.045 6.116 1.00 81.44 81 GLY A CA 1
ATOM 666 C C . GLY A 1 81 ? -11.727 6.929 6.699 1.00 81.44 81 GLY A C 1
ATOM 667 O O . GLY A 1 81 ? -11.940 6.070 7.554 1.00 81.44 81 GLY A O 1
ATOM 668 N N . PRO A 1 82 ? -12.717 7.692 6.191 1.00 85.56 82 PRO A N 1
ATOM 669 C CA . PRO A 1 82 ? -14.093 7.656 6.701 1.00 85.56 82 PRO A CA 1
ATOM 670 C C . PRO A 1 82 ? -14.778 6.285 6.592 1.00 85.56 82 PRO A C 1
ATOM 672 O O . PRO A 1 82 ? -15.721 5.998 7.328 1.00 85.56 82 PRO A O 1
ATOM 675 N N . LEU A 1 83 ? -14.312 5.407 5.692 1.00 80.62 83 LEU A N 1
ATOM 676 C CA . LEU A 1 83 ? -14.848 4.046 5.559 1.00 80.62 83 LEU A CA 1
ATOM 677 C C . LEU A 1 83 ? -14.698 3.230 6.850 1.00 80.62 83 LEU A C 1
ATOM 679 O O . LEU A 1 83 ? -15.560 2.398 7.129 1.00 80.62 83 LEU A O 1
ATOM 683 N N . GLY A 1 84 ? -13.638 3.462 7.632 1.00 77.62 84 GLY A N 1
ATOM 684 C CA . GLY A 1 84 ? -13.427 2.789 8.917 1.00 77.62 84 GLY A CA 1
ATOM 685 C C . GLY A 1 84 ? -14.435 3.196 9.996 1.00 77.62 84 GLY A C 1
ATOM 686 O O . GLY A 1 84 ? -14.747 2.377 10.855 1.00 77.62 84 GLY A O 1
ATOM 687 N N . ASP A 1 85 ? -14.970 4.417 9.910 1.00 81.00 85 ASP A N 1
ATOM 688 C CA . ASP A 1 85 ? -15.921 4.969 10.882 1.00 81.00 85 ASP A CA 1
ATOM 689 C C . ASP A 1 85 ? -17.379 4.628 10.534 1.00 81.00 85 ASP A C 1
ATOM 691 O O . ASP A 1 85 ? -18.217 4.468 11.421 1.00 81.00 85 ASP A O 1
ATOM 695 N N . ILE A 1 86 ? -17.696 4.505 9.239 1.00 86.00 86 ILE A N 1
ATOM 696 C CA . ILE A 1 86 ? -19.054 4.198 8.754 1.00 86.00 86 ILE A CA 1
ATOM 697 C C . ILE A 1 86 ? -19.354 2.693 8.838 1.00 86.00 86 ILE A C 1
ATOM 699 O O . ILE A 1 86 ? -20.477 2.290 9.149 1.00 86.00 86 ILE A O 1
ATOM 703 N N . TYR A 1 87 ? -18.366 1.847 8.539 1.00 84.25 87 TYR A N 1
ATOM 704 C CA . TYR A 1 87 ? -18.513 0.391 8.510 1.00 84.25 87 TYR A CA 1
ATOM 705 C C . TYR A 1 87 ? -17.798 -0.272 9.689 1.00 84.25 87 TYR A C 1
ATOM 707 O O . TYR A 1 87 ? -16.987 0.332 10.375 1.00 84.25 87 TYR A O 1
ATOM 715 N N . HIS A 1 88 ? -18.054 -1.565 9.914 1.00 83.88 88 HIS A N 1
ATOM 716 C CA . HIS A 1 88 ? -17.308 -2.314 10.928 1.00 83.88 88 HIS A CA 1
ATOM 717 C C . HIS A 1 88 ? -15.800 -2.342 10.588 1.00 83.88 88 HIS A C 1
ATOM 719 O O . HIS A 1 88 ? -15.435 -2.956 9.575 1.00 83.88 88 HIS A O 1
ATOM 725 N N . PRO A 1 89 ? -14.913 -1.780 11.435 1.00 79.25 89 PRO A N 1
ATOM 726 C CA . PRO A 1 89 ? -13.511 -1.529 11.085 1.00 79.25 89 PRO A CA 1
ATOM 727 C C . PRO A 1 89 ? -12.735 -2.818 10.787 1.00 79.25 89 PRO A C 1
ATOM 729 O O . PRO A 1 89 ? -11.940 -2.863 9.851 1.00 79.25 89 PRO A O 1
ATOM 732 N N . GLY A 1 90 ? -13.052 -3.917 11.482 1.00 80.19 90 GLY A N 1
ATOM 733 C CA . GLY A 1 90 ? -12.471 -5.236 11.204 1.00 80.19 90 GLY A CA 1
ATOM 734 C C . GLY A 1 90 ? -12.770 -5.770 9.797 1.00 80.19 90 GLY A C 1
ATOM 735 O O . GLY A 1 90 ? -11.907 -6.386 9.174 1.00 80.19 90 GLY A O 1
ATOM 736 N N . ARG A 1 91 ? -13.969 -5.505 9.256 1.00 82.38 91 ARG A N 1
ATOM 737 C CA . ARG A 1 91 ? -14.330 -5.928 7.891 1.00 82.38 91 ARG A CA 1
ATOM 738 C C . ARG A 1 91 ? -13.612 -5.080 6.850 1.00 82.38 91 ARG A C 1
ATOM 740 O O . ARG A 1 91 ? -13.099 -5.630 5.882 1.00 82.38 91 ARG A O 1
ATOM 747 N N . VAL A 1 92 ? -13.541 -3.767 7.071 1.00 85.81 92 VAL A N 1
ATOM 748 C CA . VAL A 1 92 ? -12.813 -2.842 6.189 1.00 85.81 92 VAL A CA 1
ATOM 749 C C . VAL A 1 92 ? -11.336 -3.222 6.134 1.00 85.81 92 VAL A C 1
ATOM 751 O O . VAL A 1 92 ? -10.789 -3.377 5.047 1.00 85.81 92 VAL A O 1
ATOM 754 N N . PHE A 1 93 ? -10.717 -3.475 7.289 1.00 86.81 93 PHE A N 1
ATOM 755 C CA . PHE A 1 93 ? -9.322 -3.901 7.379 1.00 86.81 93 PHE A CA 1
ATOM 756 C C . PHE A 1 93 ? -9.051 -5.194 6.600 1.00 86.81 93 PHE A C 1
ATOM 758 O O . PHE A 1 93 ? -8.107 -5.257 5.808 1.00 86.81 93 PHE A O 1
ATOM 765 N N . PHE A 1 94 ? -9.901 -6.211 6.776 1.00 87.12 94 PHE A N 1
ATOM 766 C CA . PHE A 1 94 ? -9.762 -7.482 6.069 1.00 87.12 94 PHE A CA 1
ATOM 767 C C . PHE A 1 94 ? -9.927 -7.319 4.554 1.00 87.12 94 PHE A C 1
ATOM 769 O O .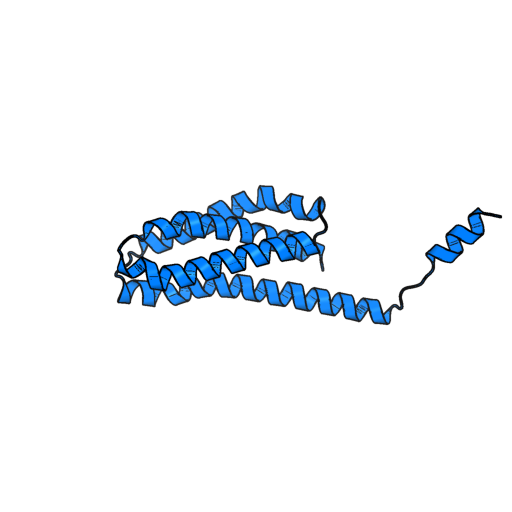 PHE A 1 94 ? -9.095 -7.808 3.795 1.00 87.12 94 PHE A O 1
ATOM 776 N N . VAL A 1 95 ? -10.958 -6.595 4.106 1.00 88.88 95 VAL A N 1
ATOM 777 C CA . VAL A 1 95 ? -11.223 -6.377 2.675 1.00 88.88 95 VAL A CA 1
ATOM 778 C C . VAL A 1 95 ? -10.085 -5.598 2.015 1.00 88.88 95 VAL A C 1
ATOM 780 O O . VAL A 1 95 ? -9.590 -6.019 0.973 1.00 88.88 95 VAL A O 1
ATOM 783 N N . MET A 1 96 ? -9.615 -4.509 2.628 1.00 88.19 96 MET A N 1
ATOM 784 C CA . MET A 1 96 ? -8.528 -3.686 2.078 1.00 88.19 96 MET A CA 1
ATOM 785 C C . MET A 1 96 ? -7.213 -4.468 1.992 1.00 88.19 96 MET A C 1
ATOM 787 O O . MET A 1 96 ? -6.532 -4.437 0.966 1.00 88.19 96 MET A O 1
ATOM 791 N N . THR A 1 97 ? -6.892 -5.246 3.028 1.00 87.81 97 THR A N 1
ATOM 792 C CA . THR A 1 97 ? -5.696 -6.100 3.038 1.00 87.81 97 THR A CA 1
ATOM 793 C C . THR A 1 97 ? -5.809 -7.234 2.014 1.00 87.81 97 THR A C 1
ATOM 795 O O . THR A 1 97 ? -4.837 -7.534 1.320 1.00 87.81 97 THR A O 1
ATOM 798 N N . ALA A 1 98 ? -6.987 -7.846 1.860 1.00 90.50 98 ALA A N 1
ATOM 799 C CA . ALA A 1 98 ? -7.221 -8.887 0.862 1.00 90.50 98 ALA A CA 1
ATOM 800 C C . ALA A 1 98 ? -7.054 -8.347 -0.568 1.00 90.50 98 ALA A C 1
ATOM 802 O O . ALA A 1 98 ? -6.345 -8.952 -1.371 1.00 90.50 98 ALA A O 1
ATOM 803 N N . LEU A 1 99 ? -7.623 -7.177 -0.870 1.00 89.50 99 LEU A N 1
ATOM 804 C CA . LEU A 1 99 ? -7.461 -6.508 -2.165 1.00 89.50 99 LEU A CA 1
ATOM 805 C C . LEU A 1 99 ? -5.998 -6.108 -2.428 1.00 89.50 99 LEU A C 1
ATOM 807 O O . LEU A 1 99 ? -5.491 -6.281 -3.541 1.00 89.50 99 LEU A O 1
ATOM 811 N N . CYS A 1 100 ? -5.282 -5.640 -1.402 1.00 89.56 100 CYS A N 1
ATOM 812 C CA . CYS A 1 100 ? -3.844 -5.383 -1.485 1.00 89.56 100 CYS A CA 1
ATOM 813 C C . CYS A 1 100 ? -3.051 -6.664 -1.792 1.00 89.56 100 CYS A C 1
ATOM 815 O O . CYS A 1 100 ? -2.149 -6.651 -2.627 1.00 89.56 100 CYS A O 1
ATOM 817 N N . SER A 1 101 ? -3.387 -7.780 -1.142 1.00 87.56 101 SER A N 1
ATOM 818 C CA . SER A 1 101 ? -2.729 -9.068 -1.374 1.00 87.56 101 SER A CA 1
ATOM 819 C C . SER A 1 101 ? -2.956 -9.558 -2.804 1.00 87.56 101 SER A C 1
ATOM 821 O O . SER A 1 101 ? -1.996 -9.862 -3.508 1.00 87.56 101 SER A O 1
ATOM 823 N N . VAL A 1 102 ? -4.205 -9.537 -3.285 1.00 90.00 102 VAL A N 1
ATOM 824 C CA . VAL A 1 102 ? -4.547 -9.934 -4.661 1.00 90.00 102 VAL A CA 1
ATOM 825 C C . VAL A 1 102 ? -3.776 -9.098 -5.677 1.00 90.00 102 VAL A C 1
ATOM 827 O O . VAL A 1 102 ? -3.126 -9.651 -6.559 1.00 90.00 102 VAL A O 1
ATOM 830 N N . THR A 1 103 ? -3.781 -7.772 -5.535 1.00 86.56 103 THR A N 1
ATOM 831 C CA . THR A 1 103 ? -3.039 -6.894 -6.454 1.00 86.56 103 THR A CA 1
ATOM 832 C C . THR A 1 103 ? -1.531 -7.144 -6.408 1.00 86.56 103 THR A C 1
ATOM 834 O O . THR A 1 103 ? -0.890 -7.135 -7.455 1.00 86.56 103 THR A O 1
ATOM 837 N N . GLN A 1 104 ? -0.963 -7.458 -5.240 1.00 86.31 104 GLN A N 1
ATOM 838 C CA . GLN A 1 104 ? 0.454 -7.799 -5.117 1.00 86.31 104 GLN A CA 1
ATOM 839 C C . GLN A 1 104 ? 0.803 -9.155 -5.751 1.00 86.31 104 GLN A C 1
ATOM 841 O O . GLN A 1 104 ? 1.849 -9.281 -6.389 1.00 86.31 104 GLN A O 1
ATOM 846 N N . PHE A 1 105 ? -0.064 -10.160 -5.615 1.00 86.44 105 PHE A N 1
ATOM 847 C CA . PHE A 1 105 ? 0.099 -11.452 -6.287 1.00 86.44 105 PHE A CA 1
ATOM 848 C C . PHE A 1 105 ? 0.023 -11.305 -7.805 1.00 86.44 105 PHE A C 1
ATOM 850 O O . PHE A 1 105 ? 0.851 -11.868 -8.519 1.00 86.44 105 PHE A O 1
ATOM 857 N N . VAL A 1 106 ? -0.923 -10.500 -8.297 1.00 86.25 106 VAL A N 1
ATOM 858 C CA . VAL A 1 106 ? -1.038 -10.181 -9.723 1.00 86.25 106 VAL A CA 1
ATOM 859 C C . VAL A 1 106 ? 0.214 -9.446 -10.209 1.00 86.25 106 VAL A C 1
ATOM 861 O O . VAL A 1 106 ? 0.763 -9.825 -11.238 1.00 86.25 106 VAL A O 1
ATOM 864 N N . PHE A 1 107 ? 0.723 -8.469 -9.448 1.00 83.31 107 PHE A N 1
ATOM 865 C CA . PHE A 1 107 ? 1.989 -7.797 -9.757 1.00 83.31 107 PHE A CA 1
ATOM 866 C C . PHE A 1 107 ? 3.146 -8.799 -9.875 1.00 83.31 107 PHE A C 1
ATOM 868 O O . PHE A 1 107 ? 3.852 -8.801 -10.879 1.00 83.31 107 PHE A O 1
ATOM 875 N N . GLY A 1 108 ? 3.310 -9.692 -8.893 1.00 79.94 108 GLY A N 1
ATOM 876 C CA . GLY A 1 108 ? 4.357 -10.718 -8.911 1.00 79.94 108 GLY A CA 1
ATOM 877 C C . GLY A 1 108 ? 4.244 -11.676 -10.104 1.00 79.94 108 GLY A C 1
ATOM 878 O O . GLY A 1 108 ? 5.233 -11.916 -10.791 1.00 79.94 108 GLY A O 1
ATOM 879 N N . GLY A 1 109 ? 3.039 -12.173 -10.400 1.00 78.94 109 GLY A N 1
ATOM 880 C CA . GLY A 1 109 ? 2.798 -13.075 -11.532 1.00 78.94 109 GLY A CA 1
ATOM 881 C C . GLY A 1 109 ? 2.968 -12.407 -12.903 1.00 78.94 109 GLY A C 1
ATOM 882 O O . GLY A 1 109 ? 3.476 -13.025 -13.843 1.00 78.94 109 GLY A O 1
ATOM 883 N N . MET A 1 110 ? 2.600 -11.128 -13.024 1.00 74.00 110 MET A N 1
ATOM 884 C CA . MET A 1 110 ? 2.816 -10.341 -14.244 1.00 74.00 110 MET A CA 1
ATOM 885 C C . MET A 1 110 ? 4.294 -10.007 -14.456 1.00 74.00 110 MET A C 1
ATOM 887 O O . MET A 1 110 ? 4.753 -10.047 -15.595 1.00 74.00 110 MET A O 1
ATOM 891 N N . VAL A 1 111 ? 5.063 -9.770 -13.387 1.00 73.19 111 VAL A N 1
ATOM 892 C CA . VAL A 1 111 ? 6.521 -9.588 -13.486 1.00 73.19 111 VAL A CA 1
ATOM 893 C C . VAL A 1 111 ? 7.196 -10.804 -14.120 1.00 73.19 111 VAL A C 1
ATOM 895 O O . VAL A 1 111 ? 8.125 -10.633 -14.906 1.00 73.19 111 VAL A O 1
ATOM 898 N N . THR A 1 112 ? 6.723 -12.022 -13.858 1.00 68.69 112 THR A N 1
ATOM 899 C CA . THR A 1 112 ? 7.295 -13.233 -14.466 1.00 68.69 112 THR A CA 1
ATOM 900 C C . THR A 1 112 ? 6.810 -13.479 -15.899 1.00 68.69 112 THR A C 1
ATOM 902 O O . THR A 1 112 ? 7.594 -13.924 -16.730 1.00 68.69 112 THR A O 1
ATOM 905 N N . SER A 1 113 ? 5.541 -13.190 -16.208 1.00 65.56 113 SER A N 1
ATOM 906 C CA . SER A 1 113 ? 4.919 -13.562 -17.494 1.00 65.56 113 SER A CA 1
ATOM 907 C C . SER A 1 113 ? 4.919 -12.456 -18.558 1.00 65.56 113 SER A C 1
ATOM 909 O O . SER A 1 113 ? 5.144 -12.736 -19.730 1.00 65.56 113 SER A O 1
ATOM 911 N N . VAL A 1 114 ? 4.694 -11.195 -18.177 1.00 61.69 114 VAL A N 1
ATOM 912 C CA . VAL A 1 114 ? 4.511 -10.064 -19.110 1.00 61.69 114 VAL A CA 1
ATOM 913 C C . VAL A 1 114 ? 5.826 -9.346 -19.406 1.00 61.69 114 VAL A C 1
ATOM 915 O O . VAL A 1 114 ? 5.984 -8.749 -20.471 1.00 61.69 114 VAL A O 1
ATOM 918 N N . THR A 1 115 ? 6.815 -9.447 -18.514 1.00 59.62 115 THR A N 1
ATOM 919 C CA . THR A 1 115 ? 8.111 -8.783 -18.712 1.00 59.62 115 THR A CA 1
ATOM 920 C C . THR A 1 115 ? 8.871 -9.297 -19.940 1.00 59.62 115 THR A C 1
ATOM 922 O O . THR A 1 115 ? 9.585 -8.529 -20.579 1.00 59.62 115 THR A O 1
ATOM 925 N N . GLN A 1 116 ? 8.652 -10.551 -20.349 1.00 55.03 116 GLN A N 1
ATOM 926 C CA . GLN A 1 116 ? 9.224 -11.093 -21.589 1.00 55.03 116 GLN A CA 1
ATOM 927 C C . GLN A 1 116 ? 8.672 -10.411 -22.860 1.00 55.03 116 GLN A C 1
ATOM 929 O O . GLN A 1 116 ? 9.317 -10.459 -23.902 1.00 55.03 116 GLN A O 1
ATOM 934 N N . GLY A 1 117 ? 7.509 -9.750 -22.778 1.00 57.47 117 GLY A N 1
ATOM 935 C CA . GLY A 1 117 ? 6.839 -9.077 -23.898 1.00 57.47 117 GLY A CA 1
ATOM 936 C C . GLY A 1 117 ? 7.144 -7.580 -24.053 1.00 57.47 117 GLY A C 1
ATOM 937 O O . GLY A 1 117 ? 6.561 -6.939 -24.922 1.00 57.47 117 GLY A O 1
ATOM 938 N N . GLY A 1 118 ? 8.010 -6.990 -23.217 1.00 58.75 118 GLY A N 1
ATOM 939 C CA . GLY A 1 118 ? 8.452 -5.589 -23.354 1.00 58.75 118 GLY A CA 1
ATOM 940 C C . GLY A 1 118 ? 7.430 -4.507 -22.958 1.00 58.75 118 GLY A C 1
ATOM 941 O O . GLY A 1 118 ? 7.711 -3.315 -23.079 1.00 58.75 118 GLY A O 1
ATOM 942 N N . TRP A 1 119 ? 6.256 -4.879 -22.444 1.00 62.50 119 TRP A N 1
ATOM 943 C CA . TRP A 1 119 ? 5.196 -3.946 -22.043 1.00 62.50 119 TRP A CA 1
ATOM 944 C C . TRP A 1 119 ? 5.230 -3.634 -20.535 1.00 62.50 119 TRP A C 1
ATOM 946 O O . TRP A 1 119 ? 4.430 -4.130 -19.747 1.00 62.50 119 TRP A O 1
ATOM 956 N N . TYR A 1 120 ? 6.152 -2.759 -20.121 1.00 68.94 120 TYR A N 1
ATOM 957 C CA . TYR A 1 120 ? 6.335 -2.361 -18.713 1.00 68.94 120 TYR A CA 1
ATOM 958 C C . TYR A 1 120 ? 5.376 -1.253 -18.223 1.00 68.94 120 TYR A C 1
ATOM 960 O O . TYR A 1 120 ? 5.311 -0.962 -17.030 1.00 68.94 120 TYR A O 1
ATOM 968 N N . TYR A 1 121 ? 4.594 -0.622 -19.105 1.00 72.00 121 TYR A N 1
ATOM 969 C CA . TYR A 1 121 ? 3.680 0.470 -18.726 1.00 72.00 121 TYR A CA 1
ATOM 970 C C . TYR A 1 121 ? 2.470 0.014 -17.888 1.00 72.00 121 TYR A C 1
ATOM 972 O O . TYR A 1 121 ? 1.893 0.825 -17.163 1.00 72.00 121 TYR A O 1
ATOM 980 N N . PHE A 1 122 ? 2.115 -1.277 -17.914 1.00 77.00 122 PHE A N 1
ATOM 981 C CA . PHE A 1 122 ? 1.005 -1.839 -17.127 1.00 77.00 122 PHE A CA 1
ATOM 982 C C . PHE A 1 122 ? 1.254 -1.818 -15.615 1.00 77.00 122 PHE A C 1
ATOM 984 O O . PHE A 1 122 ? 0.304 -1.865 -14.832 1.00 77.00 122 PHE A O 1
ATOM 991 N N . TYR A 1 123 ? 2.513 -1.691 -15.189 1.00 81.06 123 TYR A N 1
ATOM 992 C CA . TYR A 1 123 ? 2.855 -1.624 -13.772 1.00 81.06 123 TYR A CA 1
ATOM 993 C C . TYR A 1 123 ? 2.340 -0.347 -13.104 1.00 81.06 123 TYR A C 1
ATOM 995 O O . TYR A 1 123 ? 1.953 -0.399 -11.941 1.00 81.06 123 TYR A O 1
ATOM 1003 N N . TYR A 1 124 ? 2.264 0.781 -13.819 1.00 84.62 124 TYR A N 1
ATOM 1004 C CA . TYR A 1 124 ? 1.831 2.058 -13.244 1.00 84.62 124 TYR A CA 1
ATOM 1005 C C . TYR A 1 124 ? 0.398 2.040 -12.684 1.00 84.62 124 TYR A C 1
ATOM 1007 O O . TYR A 1 124 ? 0.241 2.302 -11.489 1.00 84.62 124 TYR A O 1
ATOM 1015 N N . PRO A 1 125 ? -0.653 1.718 -13.466 1.00 86.69 125 PRO A N 1
ATOM 1016 C CA . PRO A 1 125 ? -2.019 1.707 -12.944 1.00 86.69 125 PRO A CA 1
ATOM 1017 C C . PRO A 1 125 ? -2.221 0.635 -11.868 1.00 86.69 125 PRO A C 1
ATOM 1019 O O . PRO A 1 125 ? -2.918 0.876 -10.886 1.00 86.69 125 PRO A O 1
ATOM 1022 N N . LEU A 1 126 ? -1.574 -0.527 -11.999 1.00 87.06 126 LEU A N 1
ATOM 1023 C CA . LEU A 1 126 ? -1.694 -1.602 -11.016 1.00 87.06 126 LEU A CA 1
ATOM 1024 C C . LEU A 1 126 ? -1.086 -1.208 -9.660 1.00 87.06 126 LEU A C 1
ATOM 1026 O O . LEU A 1 126 ? -1.656 -1.501 -8.608 1.00 87.06 126 LEU A O 1
ATOM 1030 N N . TRP A 1 127 ? 0.030 -0.477 -9.685 1.00 87.50 127 TRP A N 1
ATOM 1031 C CA . TRP A 1 127 ? 0.669 0.056 -8.482 1.00 87.50 127 TRP A CA 1
ATOM 1032 C C . TRP A 1 127 ? -0.152 1.160 -7.815 1.00 87.50 127 TRP A C 1
ATOM 1034 O O . TRP A 1 127 ? -0.224 1.219 -6.590 1.00 87.50 127 TRP A O 1
ATOM 1044 N N . VAL A 1 128 ? -0.825 1.996 -8.612 1.00 89.81 128 VAL A N 1
ATOM 1045 C CA . VAL A 1 128 ? -1.772 3.008 -8.118 1.00 89.81 128 VAL A CA 1
ATOM 1046 C C . VAL A 1 128 ? -2.952 2.357 -7.397 1.00 89.81 128 VAL A C 1
ATOM 1048 O O . VAL A 1 128 ? -3.296 2.766 -6.289 1.00 89.81 128 VAL A O 1
ATOM 1051 N N . VAL A 1 129 ? -3.541 1.310 -7.979 1.00 89.69 129 VAL A N 1
ATOM 1052 C CA . VAL A 1 129 ? -4.640 0.564 -7.347 1.00 89.69 129 VAL A CA 1
ATOM 1053 C C . VAL A 1 129 ? -4.182 -0.066 -6.026 1.00 89.69 129 VAL A C 1
ATOM 1055 O O . VAL A 1 129 ? -4.870 0.052 -5.013 1.00 89.69 129 VAL A O 1
ATOM 1058 N N . ASN A 1 130 ? -2.987 -0.666 -6.000 1.00 90.06 130 ASN A N 1
ATOM 1059 C CA . ASN A 1 130 ? -2.412 -1.210 -4.770 1.00 90.06 130 ASN A CA 1
ATOM 1060 C C . ASN A 1 130 ? -2.204 -0.121 -3.695 1.00 90.06 130 ASN A C 1
ATOM 1062 O O . ASN A 1 130 ? -2.517 -0.347 -2.526 1.00 90.06 130 ASN A O 1
ATOM 1066 N N . ALA A 1 131 ? -1.756 1.079 -4.084 1.00 89.56 131 ALA A N 1
ATOM 1067 C CA . ALA A 1 131 ? -1.565 2.208 -3.172 1.00 89.56 131 ALA A CA 1
ATOM 1068 C C . ALA A 1 131 ? -2.872 2.663 -2.501 1.00 89.56 131 ALA A C 1
ATOM 1070 O O . ALA A 1 131 ? -2.890 2.897 -1.292 1.00 89.56 131 ALA A O 1
ATOM 1071 N N . ILE A 1 132 ? -3.968 2.728 -3.264 1.00 90.19 132 ILE A N 1
ATOM 1072 C CA . ILE A 1 132 ? -5.302 3.085 -2.755 1.00 90.19 132 ILE A CA 1
ATOM 1073 C C . ILE A 1 132 ? -5.826 2.013 -1.787 1.00 90.19 132 ILE A C 1
ATOM 1075 O O . ILE A 1 132 ? -6.430 2.332 -0.769 1.00 90.19 132 ILE A O 1
ATOM 1079 N N . PHE A 1 133 ? -5.579 0.728 -2.045 1.00 88.94 133 PHE A N 1
ATOM 1080 C CA . PHE A 1 133 ? -5.988 -0.319 -1.100 1.00 88.94 133 PHE A CA 1
ATOM 1081 C C . PHE A 1 133 ? -5.140 -0.317 0.178 1.00 88.94 133 PHE A C 1
ATOM 1083 O O . PHE A 1 133 ? -5.664 -0.523 1.275 1.00 88.94 133 PHE A O 1
ATOM 1090 N N . GLN A 1 134 ? -3.843 -0.012 0.077 1.00 87.38 134 GLN A N 1
ATOM 1091 C CA . GLN A 1 134 ? -2.986 0.116 1.256 1.00 87.38 134 GLN A CA 1
ATOM 1092 C C . GLN A 1 134 ? -3.332 1.328 2.129 1.00 87.38 134 GLN A C 1
ATOM 1094 O O . GLN A 1 134 ? -3.110 1.271 3.340 1.00 87.38 134 GLN A O 1
ATOM 1099 N N . SER A 1 135 ? -3.874 2.412 1.563 1.00 88.19 135 SER A N 1
ATOM 1100 C CA . SER A 1 135 ? -4.179 3.638 2.315 1.00 88.19 135 SER A CA 1
ATOM 1101 C C . SER A 1 135 ? -5.237 3.441 3.401 1.00 88.19 135 SER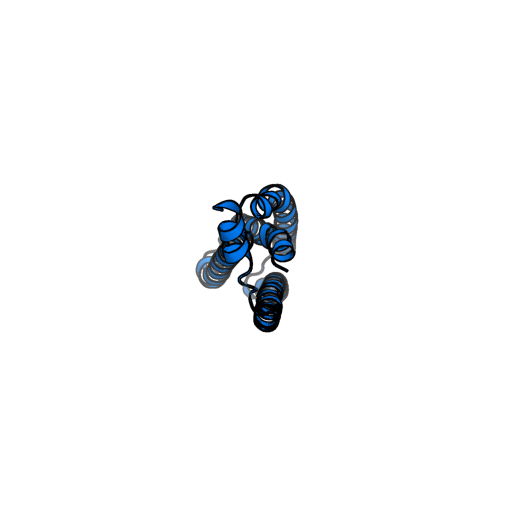 A C 1
ATOM 1103 O O . SER A 1 135 ? -5.171 4.089 4.444 1.00 88.19 135 SER A O 1
ATOM 1105 N N . GLY A 1 136 ? -6.177 2.511 3.203 1.00 82.81 136 GLY A N 1
ATOM 1106 C CA . GLY A 1 136 ? -7.241 2.206 4.168 1.00 82.81 136 GLY A CA 1
ATOM 1107 C C . GLY A 1 136 ? -6.810 1.335 5.350 1.00 82.81 136 GLY A C 1
ATOM 1108 O O . GLY A 1 136 ? -7.530 1.248 6.343 1.00 82.81 136 GLY A O 1
ATOM 1109 N N . CYS A 1 137 ? -5.636 0.700 5.284 1.00 82.31 137 CYS A N 1
ATOM 1110 C CA . CYS A 1 137 ? -5.207 -0.261 6.303 1.00 82.31 137 CYS A CA 1
ATOM 1111 C C . CYS A 1 137 ? -4.795 0.412 7.624 1.00 82.31 137 CYS A C 1
ATOM 1113 O O . CYS A 1 137 ? -5.036 -0.142 8.694 1.00 82.31 137 CYS A O 1
ATOM 1115 N N . TRP A 1 138 ? -4.195 1.607 7.565 1.00 78.88 138 TRP A N 1
ATOM 1116 C CA . TRP A 1 138 ? -3.769 2.359 8.754 1.00 78.88 138 TRP A CA 1
ATOM 1117 C C . TRP A 1 138 ? -4.941 2.896 9.601 1.00 78.88 138 TRP A C 1
ATOM 1119 O O . TRP A 1 138 ? -4.995 2.551 10.783 1.00 78.88 138 TRP A O 1
ATOM 1129 N N . PRO A 1 139 ? -5.912 3.657 9.048 1.00 82.12 139 PRO A N 1
ATOM 1130 C CA . PRO A 1 139 ? -7.050 4.149 9.831 1.00 82.12 139 PRO A CA 1
ATOM 1131 C C . PRO A 1 139 ? -7.904 3.004 10.394 1.00 82.12 139 PRO A C 1
ATOM 1133 O O . PRO A 1 139 ? -8.279 3.033 11.563 1.00 82.12 139 PRO A O 1
ATOM 1136 N N . ALA A 1 140 ? -8.138 1.943 9.612 1.00 81.44 140 ALA A N 1
ATOM 1137 C CA . ALA A 1 140 ? -8.891 0.782 10.083 1.00 81.44 140 ALA A CA 1
ATOM 1138 C C . ALA A 1 140 ? -8.151 -0.000 11.184 1.00 81.44 140 ALA A C 1
ATOM 1140 O O . ALA A 1 140 ? -8.787 -0.505 12.103 1.00 81.44 140 ALA A O 1
ATOM 1141 N N . GLY A 1 141 ? -6.817 -0.087 11.120 1.00 76.88 141 GLY A N 1
ATOM 1142 C CA . GLY A 1 141 ? -6.009 -0.782 12.123 1.00 76.88 141 GLY A CA 1
ATOM 1143 C C . GLY A 1 141 ? -6.048 -0.113 13.498 1.00 76.88 141 GLY A C 1
ATOM 1144 O O . GLY A 1 141 ? -6.156 -0.810 14.504 1.00 76.88 141 GLY A O 1
ATOM 1145 N N . ILE A 1 142 ? -6.016 1.223 13.543 1.00 81.19 142 ILE A N 1
ATOM 1146 C CA . ILE A 1 142 ? -6.077 1.990 14.800 1.00 81.19 142 ILE A CA 1
ATOM 1147 C C . ILE A 1 142 ? -7.447 1.857 15.470 1.00 81.19 142 ILE A C 1
ATOM 1149 O O . ILE A 1 142 ? -7.516 1.802 16.688 1.00 81.19 142 ILE A O 1
ATOM 1153 N N . LEU A 1 143 ? -8.528 1.755 14.693 1.00 78.81 143 LEU A N 1
ATOM 1154 C CA . LEU A 1 143 ? -9.887 1.594 15.225 1.00 78.81 143 LEU A CA 1
ATOM 1155 C C . LEU A 1 143 ? -10.150 0.214 15.856 1.00 78.81 143 LEU A C 1
ATOM 1157 O O . LEU A 1 143 ? -11.124 0.053 16.589 1.00 78.81 143 LEU A O 1
ATOM 1161 N N . ILE A 1 144 ? -9.341 -0.798 15.528 1.00 78.31 144 ILE A N 1
ATOM 1162 C CA . ILE A 1 144 ? -9.518 -2.180 16.010 1.00 78.31 144 ILE A CA 1
ATOM 1163 C C . ILE A 1 144 ? -8.805 -2.420 17.348 1.00 78.31 144 ILE A C 1
ATOM 1165 O O . ILE A 1 144 ? -9.245 -3.281 18.115 1.00 78.31 144 ILE A O 1
ATOM 1169 N N . VAL A 1 145 ? -7.695 -1.717 17.593 1.00 76.31 145 VAL A N 1
ATOM 1170 C CA . VAL A 1 145 ? -6.835 -1.873 18.781 1.00 76.31 145 VAL A CA 1
ATOM 1171 C C . VAL A 1 145 ? -7.350 -1.009 19.924 1.00 76.31 145 VAL A C 1
ATOM 1173 O O . VAL A 1 145 ? -7.455 -1.554 21.047 1.00 76.31 145 VAL A O 1
#